Protein AF-A0A5W3NT29-F1 (afdb_monomer_lite)

Structure (mmCIF, N/CA/C/O backbone):
data_AF-A0A5W3NT29-F1
#
_entry.id   AF-A0A5W3NT29-F1
#
loop_
_atom_site.group_PDB
_atom_site.id
_atom_site.type_symbol
_atom_site.label_atom_id
_atom_site.label_alt_id
_atom_site.label_comp_id
_atom_site.label_asym_id
_atom_site.label_entity_id
_atom_site.label_seq_id
_atom_site.pdbx_PDB_ins_code
_atom_site.Cartn_x
_atom_site.Cartn_y
_atom_site.Cartn_z
_atom_site.occupancy
_atom_site.B_iso_or_equiv
_atom_site.auth_seq_id
_atom_site.auth_comp_id
_atom_site.auth_asym_id
_atom_site.auth_atom_id
_atom_site.pdbx_PDB_model_num
ATOM 1 N N . MET A 1 1 ? 10.360 -20.108 14.311 1.00 34.88 1 MET A N 1
ATOM 2 C CA . MET A 1 1 ? 11.039 -18.843 14.678 1.00 34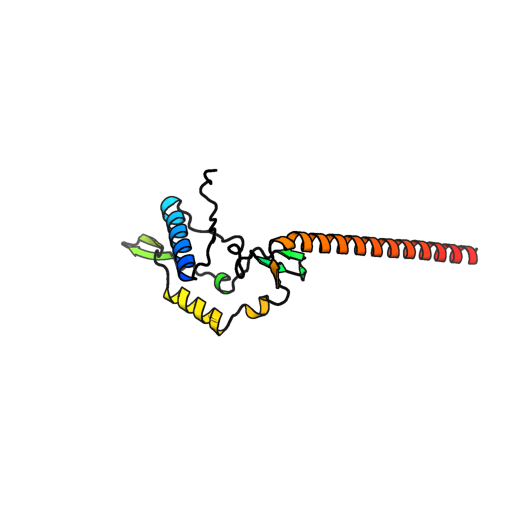.88 1 MET A CA 1
ATOM 3 C C . MET A 1 1 ? 10.076 -17.997 15.500 1.00 34.88 1 MET A C 1
ATOM 5 O O . MET A 1 1 ? 9.003 -17.691 14.994 1.00 34.88 1 MET A O 1
ATOM 9 N N . LYS A 1 2 ? 10.409 -17.667 16.757 1.00 41.06 2 LYS A N 1
ATOM 10 C CA . LYS A 1 2 ? 9.653 -16.673 17.538 1.00 41.06 2 LYS A CA 1
ATOM 11 C C . LYS A 1 2 ? 9.957 -15.300 16.932 1.00 41.06 2 LYS A C 1
ATOM 13 O O . LYS A 1 2 ? 11.117 -14.900 16.912 1.00 41.06 2 LYS A O 1
ATOM 18 N N . LYS A 1 3 ? 8.953 -14.649 16.342 1.00 40.16 3 LYS A N 1
ATOM 19 C CA . LYS A 1 3 ? 9.113 -13.323 15.732 1.00 40.16 3 LYS A CA 1
ATOM 20 C C . LYS A 1 3 ? 9.334 -12.286 16.832 1.00 40.16 3 LYS A C 1
ATOM 22 O O . LYS A 1 3 ? 8.661 -12.334 17.858 1.00 40.16 3 LYS A O 1
ATOM 27 N N . LEU A 1 4 ? 10.301 -11.398 16.613 1.00 35.25 4 LEU A N 1
ATOM 28 C CA . LEU A 1 4 ? 10.589 -10.273 17.500 1.00 35.25 4 LEU A CA 1
ATOM 29 C C . LEU A 1 4 ? 9.386 -9.303 17.536 1.00 35.25 4 LEU A C 1
ATOM 31 O O . LEU A 1 4 ? 8.739 -9.121 16.498 1.00 35.25 4 LEU A O 1
ATOM 35 N N . PRO A 1 5 ? 9.093 -8.667 18.687 1.00 36.12 5 PRO A N 1
ATOM 36 C CA . PRO A 1 5 ? 8.096 -7.604 18.765 1.00 36.12 5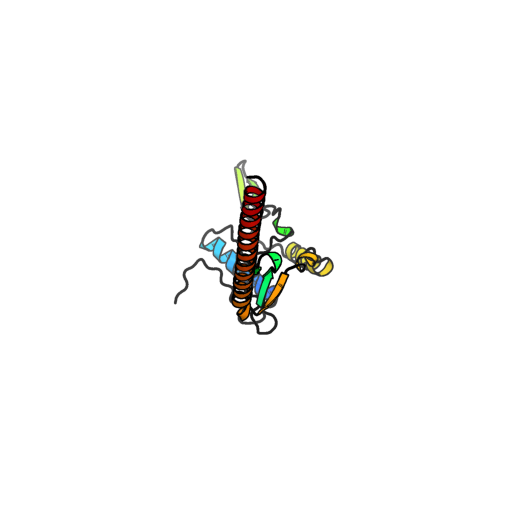 PRO A CA 1
ATOM 37 C C . PRO A 1 5 ? 8.541 -6.414 17.901 1.00 36.12 5 PRO A C 1
ATOM 39 O O . PRO A 1 5 ? 9.700 -6.010 17.967 1.00 36.12 5 PRO A O 1
ATOM 42 N N . GLY A 1 6 ? 7.638 -5.872 17.077 1.00 38.12 6 GLY A N 1
ATOM 43 C CA . GLY A 1 6 ? 7.888 -4.652 16.292 1.00 38.12 6 GLY A CA 1
ATOM 44 C C . GLY A 1 6 ? 7.599 -4.743 14.790 1.00 38.12 6 GLY A C 1
ATOM 45 O O . GLY A 1 6 ? 7.640 -3.724 14.108 1.00 38.12 6 GLY A O 1
ATOM 46 N N . SER A 1 7 ? 7.261 -5.922 14.258 1.00 40.50 7 SER A N 1
ATOM 47 C CA . SER A 1 7 ? 6.683 -6.032 12.908 1.00 40.50 7 SER A CA 1
ATOM 48 C C . SER A 1 7 ? 5.178 -6.266 13.013 1.00 40.50 7 SER A C 1
ATOM 50 O O . SER A 1 7 ? 4.736 -7.318 13.472 1.00 40.50 7 SER A O 1
ATOM 52 N N . LEU A 1 8 ? 4.388 -5.266 12.613 1.00 51.09 8 LEU A N 1
ATOM 53 C CA . LEU A 1 8 ? 2.945 -5.413 12.457 1.00 51.09 8 LEU A CA 1
ATOM 54 C C . LEU A 1 8 ? 2.681 -6.205 11.175 1.00 51.09 8 LEU A C 1
ATOM 56 O O . LEU A 1 8 ? 2.558 -5.640 10.091 1.00 51.09 8 LEU A O 1
ATOM 60 N N . GLU A 1 9 ? 2.660 -7.529 11.281 1.00 54.03 9 GLU A N 1
ATOM 61 C CA . GLU A 1 9 ? 2.336 -8.399 10.155 1.00 54.03 9 GLU A CA 1
ATOM 62 C C . GLU A 1 9 ? 0.914 -8.935 10.322 1.00 54.03 9 GLU A C 1
ATOM 64 O O . GLU A 1 9 ? 0.683 -9.954 10.973 1.00 54.03 9 GLU A O 1
ATOM 69 N N . ILE A 1 10 ? -0.056 -8.241 9.728 1.00 58.03 10 ILE A N 1
ATOM 70 C CA . ILE A 1 10 ? -1.426 -8.745 9.617 1.00 58.03 10 ILE A CA 1
ATOM 71 C C . ILE A 1 10 ? -1.457 -9.715 8.434 1.00 58.03 10 ILE A C 1
ATOM 73 O O . ILE A 1 10 ? -1.631 -9.318 7.281 1.00 58.03 10 ILE A O 1
ATOM 77 N N . LYS A 1 11 ? -1.239 -11.003 8.717 1.00 58.53 11 LYS A N 1
ATOM 78 C CA . LYS A 1 11 ? -1.406 -12.068 7.723 1.00 58.53 11 LYS A CA 1
ATOM 79 C C . LYS A 1 11 ? -2.879 -12.428 7.599 1.00 58.53 11 LYS A C 1
ATOM 81 O O . LYS A 1 11 ? -3.413 -13.175 8.414 1.00 58.53 11 LYS A O 1
ATOM 86 N N . LEU A 1 12 ? -3.524 -11.910 6.562 1.00 60.12 12 LEU A N 1
ATOM 87 C CA . LEU A 1 12 ? -4.888 -12.285 6.207 1.00 60.12 12 LEU A CA 1
ATOM 88 C C . LEU A 1 12 ? -4.840 -13.550 5.347 1.00 60.12 12 LEU A C 1
ATOM 90 O O . LEU A 1 12 ? -4.727 -13.477 4.129 1.00 60.12 12 LEU A O 1
ATOM 94 N N . HIS A 1 13 ? -4.858 -14.719 5.989 1.00 58.25 13 HIS A N 1
ATOM 95 C CA . HIS A 1 13 ? -4.939 -16.004 5.282 1.00 58.25 13 HIS A CA 1
ATOM 96 C C . HIS A 1 13 ? -6.349 -16.292 4.746 1.00 58.25 13 HIS A C 1
ATOM 98 O O . HIS A 1 13 ? -6.511 -17.102 3.838 1.00 58.25 13 HIS A O 1
ATOM 104 N N . GLU A 1 14 ? -7.349 -15.592 5.280 1.00 67.31 14 GLU A N 1
ATOM 105 C CA . GLU A 1 14 ? -8.753 -15.707 4.909 1.00 67.31 14 GLU A CA 1
ATOM 106 C C . GLU A 1 14 ? -9.332 -14.333 4.565 1.00 67.31 14 GLU A C 1
ATOM 108 O O . GLU A 1 14 ? -8.825 -13.285 4.983 1.00 67.31 14 GLU A O 1
ATOM 113 N N . LYS A 1 15 ? -10.415 -14.333 3.783 1.00 74.94 15 LYS A N 1
ATOM 114 C CA . LYS A 1 15 ? -11.117 -13.108 3.405 1.00 74.94 15 LYS A CA 1
ATOM 115 C C . LYS A 1 15 ? -11.832 -12.536 4.628 1.00 74.94 15 LYS A C 1
ATOM 117 O O . LYS A 1 15 ? -12.916 -12.987 4.980 1.00 74.94 15 LYS A O 1
ATOM 122 N N . LEU A 1 16 ? -11.243 -11.509 5.224 1.00 77.81 16 LEU A N 1
ATOM 123 C CA . LEU A 1 16 ? -11.848 -10.786 6.335 1.00 77.81 16 LEU A CA 1
ATOM 124 C C . LEU A 1 16 ? -12.820 -9.706 5.861 1.00 77.81 16 LEU A C 1
ATOM 126 O O . LEU A 1 16 ? -12.630 -9.078 4.811 1.00 77.81 16 LEU A O 1
ATOM 130 N N . SER A 1 17 ? -13.860 -9.461 6.657 1.00 83.94 17 SER A N 1
ATOM 131 C CA . SER A 1 17 ? -14.698 -8.283 6.469 1.00 83.94 17 SER A CA 1
ATOM 132 C C . SER A 1 17 ? -13.924 -7.015 6.850 1.00 83.94 17 SER A C 1
ATOM 134 O O . SER A 1 17 ? -12.916 -7.056 7.558 1.00 83.94 17 SER A O 1
ATOM 136 N N . LYS A 1 18 ? -14.414 -5.845 6.419 1.00 84.44 18 LYS A N 1
ATOM 137 C CA . LYS A 1 18 ? -13.840 -4.561 6.861 1.00 84.44 18 LYS A CA 1
ATOM 138 C C . LYS A 1 18 ? -13.883 -4.417 8.387 1.00 84.44 18 LYS A C 1
ATOM 140 O O . LYS A 1 18 ? -12.972 -3.825 8.949 1.00 84.44 18 LYS A O 1
ATOM 145 N N . SER A 1 19 ? -14.921 -4.958 9.031 1.00 86.06 19 SER A N 1
ATOM 146 C CA . SER A 1 19 ? -15.078 -4.910 10.486 1.00 86.06 19 SER A CA 1
ATOM 147 C C . SER A 1 19 ? -14.003 -5.731 11.189 1.00 86.06 19 SER A C 1
ATOM 149 O O . SER A 1 19 ? -13.380 -5.237 12.119 1.00 86.06 19 SER A O 1
ATOM 151 N N . ASP A 1 20 ? -13.734 -6.946 10.709 1.00 85.25 20 ASP A N 1
ATOM 152 C CA . ASP A 1 20 ? -12.716 -7.815 11.311 1.00 85.25 20 ASP A CA 1
ATOM 153 C C . ASP A 1 20 ? -11.321 -7.194 11.185 1.00 85.25 20 ASP A C 1
ATOM 155 O O . ASP A 1 20 ? -10.544 -7.203 12.135 1.00 85.25 20 ASP A O 1
ATOM 159 N N . ILE A 1 21 ? -11.019 -6.582 10.032 1.00 83.12 21 ILE A N 1
ATOM 160 C CA . ILE A 1 21 ? -9.750 -5.872 9.815 1.00 83.12 21 ILE A CA 1
ATOM 161 C C . ILE A 1 21 ? -9.613 -4.689 10.781 1.00 83.12 21 ILE A C 1
ATOM 163 O O . ILE A 1 21 ? -8.546 -4.503 11.362 1.00 83.12 21 ILE A O 1
ATOM 167 N N . LEU A 1 22 ? -10.673 -3.891 10.958 1.00 85.31 22 LEU A N 1
ATOM 168 C CA . LEU A 1 22 ? -10.661 -2.764 11.894 1.00 85.31 22 LEU A CA 1
ATOM 169 C C . LEU A 1 22 ? -10.490 -3.230 13.343 1.00 85.31 22 LEU A C 1
ATOM 171 O O . LEU A 1 22 ? -9.725 -2.610 14.072 1.00 85.31 22 LEU A O 1
ATOM 175 N N . ASN A 1 23 ? -11.126 -4.337 13.731 1.00 85.62 23 ASN A N 1
ATOM 176 C CA . ASN A 1 23 ? -10.980 -4.913 15.068 1.00 85.62 23 ASN A CA 1
ATOM 177 C C . ASN A 1 23 ? -9.539 -5.374 15.336 1.00 85.62 23 ASN A C 1
ATOM 179 O O . ASN A 1 23 ? -8.977 -5.036 16.373 1.00 85.62 23 ASN A O 1
ATOM 183 N N . ILE A 1 24 ? -8.911 -6.074 14.384 1.00 84.19 24 ILE A N 1
ATOM 184 C CA . ILE A 1 24 ? -7.507 -6.504 14.506 1.00 84.19 24 ILE A CA 1
ATOM 185 C C . ILE A 1 24 ? -6.573 -5.294 14.611 1.00 84.19 24 ILE A C 1
ATOM 187 O O . ILE A 1 24 ? -5.667 -5.280 15.443 1.00 84.19 24 ILE A O 1
ATOM 191 N N . LEU A 1 25 ? -6.785 -4.272 13.773 1.00 84.75 25 LEU A N 1
ATOM 192 C CA . LEU A 1 25 ? -5.987 -3.046 13.815 1.00 84.75 25 LEU A CA 1
ATOM 193 C C . LEU A 1 25 ? -6.146 -2.319 15.152 1.00 84.75 25 LEU A C 1
ATOM 195 O O . LEU A 1 25 ? -5.142 -1.906 15.722 1.00 84.75 25 LEU A O 1
ATOM 199 N N . ALA A 1 26 ? -7.375 -2.200 15.658 1.00 85.12 26 ALA A N 1
ATOM 200 C CA . ALA A 1 26 ? -7.660 -1.583 16.948 1.00 85.12 26 ALA A CA 1
ATOM 201 C C . ALA A 1 26 ? -6.915 -2.297 18.082 1.00 85.12 26 ALA A C 1
ATOM 203 O O . ALA A 1 26 ? -6.156 -1.661 18.804 1.00 85.12 26 ALA A O 1
ATOM 204 N N . GLU A 1 27 ? -7.047 -3.623 18.179 1.00 85.50 27 GLU A N 1
ATOM 205 C CA . GLU A 1 27 ? -6.375 -4.415 19.213 1.00 85.50 27 GLU A CA 1
ATOM 206 C C . GLU A 1 27 ? -4.849 -4.268 19.148 1.00 85.50 27 GLU A C 1
ATOM 208 O O . GLU A 1 27 ? -4.191 -4.034 20.164 1.00 85.50 27 GLU A O 1
ATOM 213 N N . GLN A 1 28 ? -4.268 -4.353 17.948 1.00 83.50 28 GLN A N 1
ATOM 214 C CA . GLN A 1 28 ? -2.823 -4.219 17.778 1.00 83.50 28 GLN A CA 1
ATOM 215 C C . GLN A 1 28 ? -2.323 -2.812 18.115 1.00 83.50 28 GLN A C 1
ATOM 217 O O . GLN A 1 28 ? -1.276 -2.684 18.749 1.00 83.50 28 GLN A O 1
ATOM 222 N N . MET A 1 29 ? -3.050 -1.767 17.712 1.00 83.38 29 MET A N 1
ATOM 223 C CA . MET A 1 29 ? -2.714 -0.382 18.046 1.00 83.38 29 MET A CA 1
ATOM 224 C C . MET A 1 29 ? -2.779 -0.142 19.554 1.00 83.38 29 MET A C 1
ATOM 226 O O . MET A 1 29 ? -1.818 0.378 20.114 1.00 83.38 29 MET A O 1
ATOM 230 N N . THR A 1 30 ? -3.851 -0.585 20.216 1.00 84.38 30 THR A N 1
ATOM 231 C CA . THR A 1 30 ? -3.997 -0.476 21.673 1.00 84.38 30 THR A CA 1
ATOM 232 C C . THR A 1 30 ? -2.881 -1.221 22.396 1.00 84.38 30 THR A C 1
ATOM 234 O O . THR A 1 30 ? -2.289 -0.693 23.330 1.00 84.38 30 THR A O 1
ATOM 237 N N . MET A 1 31 ? -2.534 -2.429 21.946 1.00 86.81 31 MET A N 1
ATOM 238 C CA . MET A 1 31 ? -1.424 -3.181 22.527 1.00 86.81 31 MET A CA 1
ATOM 239 C C . MET A 1 31 ? -0.087 -2.439 22.370 1.00 86.81 31 MET A C 1
ATOM 241 O O . MET A 1 31 ? 0.681 -2.377 23.331 1.00 86.81 31 MET A O 1
ATOM 245 N N . LEU A 1 32 ? 0.188 -1.852 21.198 1.00 83.00 32 LEU A N 1
ATOM 246 C CA . LEU A 1 32 ? 1.409 -1.073 20.954 1.00 83.00 32 LEU A CA 1
ATOM 247 C C . LEU A 1 32 ? 1.492 0.174 21.842 1.00 83.00 32 LEU A C 1
ATOM 249 O O . LEU A 1 32 ? 2.559 0.476 22.383 1.00 83.00 32 LEU A O 1
ATOM 253 N N . GLU A 1 33 ? 0.375 0.871 22.004 1.00 82.38 33 GLU A N 1
ATOM 254 C CA . GLU A 1 33 ? 0.273 2.044 22.863 1.00 82.38 33 GLU A CA 1
ATOM 255 C C . GLU A 1 33 ? 0.466 1.672 24.339 1.00 82.38 33 GLU A C 1
ATOM 257 O O . GLU A 1 33 ? 1.395 2.160 24.979 1.00 82.38 33 GLU A O 1
ATOM 262 N N . GLU A 1 34 ? -0.359 0.770 24.871 1.00 82.56 34 GLU A N 1
ATOM 263 C CA . GLU A 1 34 ? -0.408 0.468 26.308 1.00 82.56 34 GLU A CA 1
ATOM 264 C C . GLU A 1 34 ? 0.817 -0.334 26.783 1.00 82.56 34 GLU A C 1
ATOM 266 O O . GLU A 1 34 ? 1.262 -0.180 27.919 1.00 82.56 34 GLU A O 1
ATOM 271 N N . THR A 1 35 ? 1.407 -1.172 25.920 1.00 85.50 35 THR A N 1
ATOM 272 C CA . THR A 1 35 ? 2.565 -2.008 26.297 1.00 85.50 35 THR A CA 1
ATOM 273 C C . THR A 1 35 ? 3.897 -1.309 26.049 1.00 85.50 35 THR A C 1
ATOM 275 O O . THR A 1 35 ? 4.841 -1.482 26.820 1.00 85.50 35 THR A O 1
ATOM 278 N N . PHE A 1 36 ? 4.008 -0.551 24.954 1.00 82.62 36 PHE A N 1
ATOM 279 C CA . PHE A 1 36 ? 5.290 -0.021 24.479 1.00 82.62 36 PHE A CA 1
ATOM 280 C C . PHE A 1 36 ? 5.332 1.510 24.391 1.00 82.62 36 PHE A C 1
ATOM 282 O O . PHE A 1 36 ? 6.378 2.058 24.044 1.00 82.62 36 PHE A O 1
ATOM 289 N N . GLY A 1 37 ? 4.235 2.212 24.697 1.00 78.12 37 GLY A N 1
ATOM 290 C CA . GLY A 1 37 ? 4.157 3.672 24.607 1.00 78.12 37 GLY A CA 1
ATOM 291 C C . GLY A 1 37 ? 4.263 4.202 23.175 1.00 78.12 37 GLY A C 1
ATOM 292 O O . GLY A 1 37 ? 4.650 5.352 22.972 1.00 78.12 37 GLY A O 1
ATOM 293 N N . ILE A 1 38 ? 3.979 3.370 22.167 1.00 78.94 38 ILE A N 1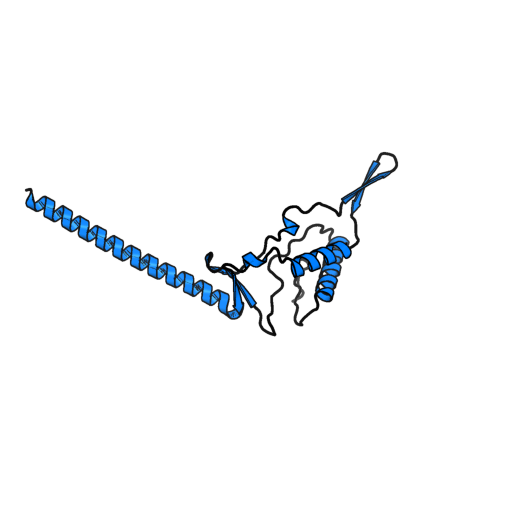
ATOM 294 C CA . ILE A 1 38 ? 4.088 3.753 20.757 1.00 78.94 38 ILE A CA 1
ATOM 295 C C . ILE A 1 38 ? 2.837 4.536 20.361 1.00 78.94 38 ILE A C 1
ATOM 297 O O . ILE A 1 38 ? 1.743 3.987 20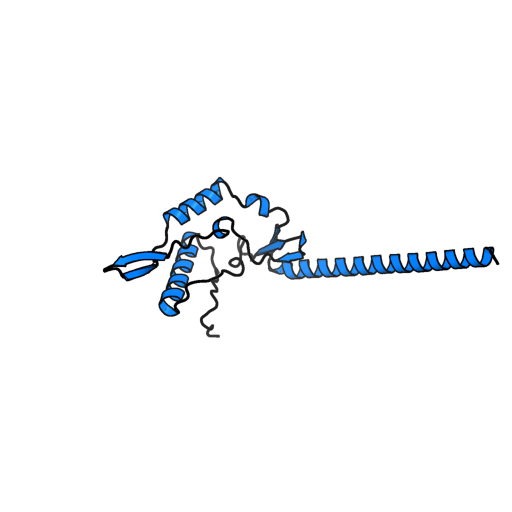.309 1.00 78.94 38 ILE A O 1
ATOM 301 N N . GLN A 1 39 ? 3.020 5.816 20.047 1.00 73.25 39 GLN A N 1
ATOM 302 C CA . GLN A 1 39 ? 1.929 6.744 19.713 1.00 73.25 39 GLN A CA 1
ATOM 303 C C . GLN A 1 39 ? 1.808 7.025 18.212 1.00 73.25 39 GLN A C 1
ATOM 305 O O . GLN A 1 39 ? 0.807 7.564 17.748 1.00 73.25 39 GLN A O 1
ATOM 310 N N . GLU A 1 40 ? 2.828 6.661 17.437 1.00 71.50 40 GLU A N 1
ATOM 311 C CA . GLU A 1 40 ? 2.865 6.867 15.997 1.00 71.50 40 GLU A CA 1
ATOM 312 C C . GLU A 1 40 ? 3.294 5.576 15.312 1.00 71.50 40 GLU A C 1
ATOM 314 O O . GLU A 1 40 ? 4.324 4.983 15.636 1.00 71.50 40 GLU A O 1
ATOM 319 N N . PHE A 1 41 ? 2.517 5.149 14.323 1.00 71.19 41 PHE A N 1
ATOM 320 C CA . PHE A 1 41 ? 2.889 4.042 13.459 1.00 71.19 41 PHE A CA 1
ATOM 321 C C . PHE A 1 41 ? 2.508 4.370 12.021 1.00 71.19 41 PHE A C 1
ATOM 323 O O . PHE A 1 41 ? 1.540 5.078 11.735 1.00 71.19 41 PHE A O 1
ATOM 330 N N . LYS A 1 42 ? 3.300 3.847 11.090 1.00 67.69 42 LYS A N 1
ATOM 331 C CA . LYS A 1 42 ? 3.069 4.001 9.661 1.00 67.69 42 LYS A CA 1
ATOM 332 C C . LYS A 1 42 ? 2.886 2.627 9.053 1.00 67.69 42 LYS A C 1
ATOM 334 O O . LYS A 1 42 ? 3.777 1.785 9.133 1.00 67.69 42 LYS A O 1
ATOM 339 N N . MET A 1 43 ? 1.748 2.417 8.405 1.00 65.56 43 MET A N 1
ATOM 340 C CA . MET A 1 43 ? 1.555 1.235 7.576 1.00 65.56 43 MET A CA 1
ATOM 341 C C . MET A 1 43 ? 2.404 1.380 6.311 1.00 65.56 43 MET A C 1
ATOM 343 O O . MET A 1 43 ? 2.115 2.194 5.430 1.00 65.56 43 MET A O 1
ATOM 347 N N . PHE A 1 44 ? 3.497 0.623 6.251 1.00 56.66 44 PHE A N 1
ATOM 348 C CA . PHE A 1 44 ? 4.295 0.456 5.043 1.00 56.66 44 PHE A CA 1
ATOM 349 C C . PHE A 1 44 ? 3.778 -0.760 4.278 1.00 56.66 44 PHE A C 1
ATOM 351 O O . PHE A 1 44 ? 3.621 -1.826 4.867 1.00 56.66 44 PHE A O 1
ATOM 358 N N . SER A 1 45 ? 3.585 -0.615 2.965 1.00 53.66 45 SER A N 1
ATOM 359 C CA . SER A 1 45 ? 2.902 -1.592 2.104 1.00 53.66 45 SER A CA 1
ATOM 360 C C . SER A 1 45 ? 1.396 -1.647 2.347 1.00 53.66 45 SER A C 1
ATOM 362 O O . SER A 1 45 ? 0.915 -1.548 3.476 1.00 53.66 45 SER A O 1
ATOM 364 N N . TYR A 1 46 ? 0.620 -1.822 1.277 1.00 57.28 46 TYR A N 1
ATOM 365 C CA . TYR A 1 46 ? -0.745 -2.307 1.456 1.00 57.28 46 TYR A CA 1
ATOM 366 C C . TYR A 1 46 ? -0.646 -3.690 2.083 1.00 57.28 46 TYR A C 1
ATOM 368 O O . TYR A 1 46 ? 0.188 -4.492 1.650 1.00 57.28 46 TYR A O 1
ATOM 376 N N . LEU A 1 47 ? -1.498 -3.944 3.081 1.00 61.00 47 LEU A N 1
ATOM 377 C CA . LEU A 1 47 ? -1.927 -5.291 3.461 1.00 61.00 47 LEU A CA 1
ATOM 378 C C . LEU A 1 47 ? -1.907 -6.152 2.204 1.00 61.00 47 LEU A C 1
ATOM 380 O O . LEU A 1 47 ? -2.475 -5.723 1.196 1.00 61.00 47 LEU A O 1
ATOM 384 N N . GLU A 1 48 ? -1.189 -7.275 2.240 1.00 71.00 48 GLU A N 1
ATOM 385 C CA . GLU A 1 48 ? -1.069 -8.168 1.091 1.00 71.00 48 GLU A CA 1
ATOM 386 C C . GLU A 1 48 ? -2.429 -8.274 0.397 1.00 71.00 48 GLU A C 1
ATOM 388 O O . GLU A 1 48 ? -3.404 -8.724 0.997 1.00 71.00 48 GLU A O 1
ATOM 393 N N . CYS A 1 49 ? -2.535 -7.729 -0.816 1.00 75.38 49 CYS A N 1
ATOM 394 C CA . CYS A 1 49 ? -3.836 -7.583 -1.447 1.00 75.38 49 CYS A CA 1
ATOM 395 C C . CYS A 1 49 ? -4.158 -8.867 -2.201 1.00 75.38 49 CYS A C 1
ATOM 397 O O . CYS A 1 49 ? -3.309 -9.406 -2.907 1.00 75.38 49 CYS A O 1
ATOM 399 N N . TYR A 1 50 ? -5.380 -9.365 -2.046 1.00 80.81 50 TYR A N 1
ATOM 400 C CA . TYR A 1 50 ? -5.844 -10.577 -2.711 1.00 80.81 50 TYR A CA 1
ATOM 401 C C . TYR A 1 50 ? -7.083 -10.253 -3.544 1.00 80.81 50 TYR A C 1
ATOM 403 O O . TYR A 1 50 ? -7.989 -9.552 -3.095 1.00 80.81 50 TYR A O 1
ATOM 411 N N . ILE A 1 51 ? -7.118 -10.774 -4.768 1.00 83.31 51 ILE A N 1
ATOM 412 C CA . ILE A 1 51 ? -8.335 -10.865 -5.579 1.00 83.31 51 ILE A CA 1
ATOM 413 C C . ILE A 1 51 ? -8.607 -12.355 -5.748 1.00 83.31 51 ILE A C 1
ATOM 415 O O . ILE A 1 51 ? -7.789 -13.071 -6.329 1.00 83.31 51 ILE A O 1
ATOM 419 N N . GLY A 1 52 ? -9.728 -12.820 -5.191 1.00 84.31 52 GLY A N 1
ATOM 420 C CA . GLY A 1 52 ? -9.962 -14.250 -4.996 1.00 84.31 52 GLY A CA 1
ATOM 421 C C . GLY A 1 52 ? -8.946 -14.833 -4.011 1.00 84.31 52 GLY A C 1
ATOM 422 O O . GLY A 1 52 ? -8.737 -14.279 -2.937 1.00 84.31 52 GLY A O 1
ATOM 423 N N . ASP A 1 53 ? -8.300 -15.922 -4.407 1.00 82.25 53 ASP A N 1
ATOM 424 C CA . ASP A 1 53 ? -7.251 -16.643 -3.676 1.00 82.25 53 ASP A CA 1
ATOM 425 C C . ASP A 1 53 ? -5.825 -16.218 -4.080 1.00 82.25 53 ASP A C 1
ATOM 427 O O . ASP A 1 53 ? -4.835 -16.766 -3.597 1.00 82.25 53 ASP A O 1
ATOM 431 N N . ARG A 1 54 ? -5.689 -15.233 -4.979 1.00 85.31 54 ARG A N 1
ATOM 432 C CA . ARG A 1 54 ? -4.394 -14.849 -5.554 1.00 85.31 54 ARG A CA 1
ATOM 433 C C . ARG A 1 54 ? -3.889 -13.535 -4.997 1.00 85.31 54 ARG A C 1
ATOM 435 O O . ARG A 1 54 ? -4.557 -12.506 -5.127 1.00 85.31 54 ARG A O 1
ATOM 442 N N . LYS A 1 55 ? -2.652 -13.564 -4.496 1.00 87.94 55 LYS A N 1
ATOM 443 C CA . LYS A 1 55 ? -1.904 -12.370 -4.103 1.00 87.94 55 LYS A CA 1
ATOM 444 C C . LYS A 1 55 ? -1.658 -11.479 -5.319 1.00 87.94 55 LYS A C 1
ATOM 446 O O . LYS A 1 55 ? -1.126 -11.918 -6.342 1.00 87.94 55 LYS A O 1
ATOM 451 N N . GLN A 1 56 ? -2.025 -10.219 -5.182 1.00 88.38 56 GLN A N 1
ATOM 452 C CA . GLN A 1 56 ? -1.877 -9.176 -6.178 1.00 88.38 56 GLN A CA 1
ATOM 453 C C . GLN A 1 56 ? -0.804 -8.178 -5.752 1.00 88.38 56 GLN A C 1
ATOM 455 O O . GLN A 1 56 ? -0.406 -8.087 -4.588 1.00 88.38 56 GLN A O 1
ATOM 460 N N . ALA A 1 57 ? -0.341 -7.420 -6.729 1.00 89.12 57 ALA A N 1
ATOM 461 C CA . ALA A 1 57 ? 0.487 -6.252 -6.553 1.00 89.12 57 ALA A CA 1
ATOM 462 C C . ALA A 1 57 ? -0.055 -5.121 -7.429 1.00 89.12 57 ALA A C 1
ATOM 464 O O . ALA A 1 57 ? -0.671 -5.343 -8.473 1.00 89.12 57 ALA A O 1
ATOM 465 N N . LEU A 1 58 ? 0.188 -3.893 -6.988 1.00 88.25 58 LEU A N 1
ATOM 466 C CA . LEU A 1 58 ? -0.126 -2.691 -7.744 1.00 88.25 58 LEU A CA 1
ATOM 467 C C . LEU A 1 58 ? 1.135 -2.273 -8.499 1.00 88.25 58 LEU A C 1
ATOM 469 O O . LEU A 1 58 ? 2.147 -1.965 -7.875 1.00 88.25 58 LEU A O 1
ATOM 473 N N . TYR A 1 59 ? 1.087 -2.289 -9.827 1.00 89.88 59 TYR A N 1
ATOM 474 C CA . TYR A 1 59 ? 2.203 -1.928 -10.699 1.00 89.88 59 TYR A CA 1
ATOM 475 C C . TYR A 1 59 ? 1.978 -0.544 -11.307 1.00 89.88 59 TYR A C 1
ATOM 477 O O . TYR A 1 59 ? 0.976 -0.322 -11.992 1.00 89.88 59 TYR A O 1
ATOM 485 N N . TYR A 1 60 ? 2.917 0.373 -11.070 1.00 90.12 60 TYR A N 1
ATOM 486 C CA . TYR A 1 60 ? 2.911 1.718 -11.628 1.00 90.12 60 TYR A CA 1
ATOM 487 C C . TYR A 1 60 ? 3.759 1.769 -12.899 1.00 90.12 60 TYR A C 1
ATOM 489 O O . TYR A 1 60 ? 4.988 1.854 -12.847 1.00 90.12 60 TYR A O 1
ATOM 497 N N . ARG A 1 61 ? 3.085 1.741 -14.051 1.00 86.06 61 ARG A N 1
ATOM 498 C CA . ARG A 1 61 ? 3.727 1.564 -15.360 1.00 86.06 61 ARG A CA 1
ATOM 499 C C . ARG A 1 61 ? 4.741 2.661 -15.684 1.00 86.06 61 ARG A C 1
ATOM 501 O O . ARG A 1 61 ? 5.821 2.358 -16.168 1.00 86.06 61 ARG A O 1
ATOM 508 N N . SER A 1 62 ? 4.427 3.925 -15.395 1.00 86.44 62 SER A N 1
ATOM 509 C CA . SER A 1 62 ? 5.314 5.050 -15.741 1.00 86.44 62 SER A CA 1
ATOM 510 C C . SER A 1 62 ? 6.621 5.062 -14.946 1.00 86.44 62 SER A C 1
ATOM 512 O O . SER A 1 62 ? 7.597 5.663 -15.385 1.00 86.44 62 SER A O 1
ATOM 514 N N . ARG A 1 63 ? 6.650 4.406 -13.781 1.00 87.12 63 ARG A N 1
ATOM 515 C CA . ARG A 1 63 ? 7.837 4.310 -12.922 1.00 87.12 63 ARG A CA 1
ATOM 516 C C . ARG A 1 63 ? 8.480 2.932 -12.925 1.00 87.12 63 ARG A C 1
ATOM 518 O O . ARG A 1 63 ? 9.445 2.744 -12.191 1.00 87.12 63 ARG A O 1
ATOM 525 N N . ASN A 1 64 ? 7.936 1.996 -13.702 1.00 89.69 64 ASN A N 1
ATOM 526 C CA . ASN A 1 64 ? 8.342 0.598 -13.706 1.00 89.69 64 ASN A CA 1
ATOM 527 C C . ASN A 1 64 ? 8.553 0.045 -12.282 1.00 89.69 64 ASN A C 1
ATOM 529 O O . ASN A 1 64 ? 9.627 -0.437 -11.923 1.00 89.69 64 ASN A O 1
ATOM 533 N N . SER A 1 65 ? 7.551 0.212 -11.414 1.00 88.81 65 SER A N 1
ATOM 534 C CA . SER A 1 65 ? 7.705 -0.127 -9.998 1.00 88.81 65 SER A CA 1
ATOM 535 C C . SER A 1 65 ? 6.425 -0.613 -9.337 1.00 88.81 65 SER A C 1
ATOM 537 O O . SER A 1 65 ? 5.309 -0.311 -9.761 1.00 88.81 65 SER A O 1
ATOM 539 N N . ALA A 1 66 ? 6.595 -1.385 -8.265 1.00 87.62 66 ALA A N 1
ATOM 540 C CA . ALA A 1 66 ? 5.503 -1.740 -7.375 1.00 87.62 66 ALA A CA 1
ATOM 541 C C . ALA A 1 66 ? 5.108 -0.533 -6.513 1.00 87.62 66 ALA A C 1
ATOM 543 O O . ALA A 1 66 ? 5.962 0.166 -5.962 1.00 87.62 66 ALA A O 1
ATOM 544 N N . VAL A 1 67 ? 3.808 -0.303 -6.354 1.00 83.38 67 VAL A N 1
ATOM 545 C CA . VAL A 1 67 ? 3.293 0.731 -5.457 1.00 83.38 67 VAL A CA 1
ATOM 546 C C . VAL A 1 67 ? 3.387 0.221 -4.023 1.00 83.38 67 VAL A C 1
ATOM 548 O O . VAL A 1 67 ? 2.709 -0.733 -3.647 1.00 83.38 67 VAL A O 1
ATOM 551 N N . ALA A 1 68 ? 4.205 0.889 -3.211 1.00 76.19 68 ALA A N 1
ATOM 552 C CA . ALA A 1 68 ? 4.399 0.547 -1.803 1.00 76.19 68 ALA A CA 1
ATOM 553 C C . ALA A 1 68 ? 3.478 1.328 -0.845 1.00 76.19 68 ALA A C 1
ATOM 555 O O . ALA A 1 68 ? 3.252 0.893 0.279 1.00 76.19 68 ALA A O 1
ATOM 556 N N . THR A 1 69 ? 2.969 2.501 -1.234 1.00 75.75 69 THR A N 1
ATOM 557 C CA . THR A 1 69 ? 2.111 3.329 -0.368 1.00 75.75 69 THR A CA 1
ATOM 558 C C . THR A 1 69 ? 1.310 4.359 -1.169 1.00 75.75 69 THR A C 1
ATOM 560 O O . THR A 1 69 ? 1.740 4.774 -2.248 1.00 75.75 69 THR A O 1
ATOM 563 N N . PHE A 1 70 ? 0.143 4.749 -0.646 1.00 77.25 70 PHE A N 1
ATOM 564 C CA . PHE A 1 70 ? -0.741 5.768 -1.208 1.00 77.25 70 PHE A CA 1
ATOM 565 C C . PHE A 1 70 ? -0.774 6.927 -0.225 1.00 77.25 70 PHE A C 1
ATOM 567 O O . PHE A 1 70 ? -0.971 6.734 0.976 1.00 77.25 70 PHE A O 1
ATOM 574 N N . LYS A 1 71 ? -0.656 8.149 -0.739 1.00 75.94 71 LYS A N 1
ATOM 575 C CA . LYS A 1 71 ? -0.885 9.347 0.064 1.00 75.94 71 LYS A CA 1
ATOM 576 C C . LYS A 1 71 ? -2.382 9.651 0.081 1.00 75.94 71 LYS A C 1
ATOM 578 O O . LYS A 1 71 ? -2.893 10.309 -0.820 1.00 75.94 71 LYS A O 1
ATOM 583 N N . LEU A 1 72 ? -3.098 9.107 1.062 1.00 78.44 72 LEU A N 1
ATOM 584 C CA . LEU A 1 72 ? -4.546 9.298 1.183 1.00 78.44 72 LEU A CA 1
ATOM 585 C C . LEU A 1 72 ? -4.875 10.780 1.422 1.00 78.44 72 LEU A C 1
ATOM 587 O O . LEU A 1 72 ? -4.235 11.426 2.247 1.00 78.44 72 LEU A O 1
ATOM 591 N N . LYS A 1 73 ? -5.908 11.303 0.749 1.00 71.62 73 LYS A N 1
ATOM 592 C CA . LYS A 1 73 ? -6.324 12.716 0.851 1.00 71.62 73 LYS A CA 1
ATOM 593 C C . LYS A 1 73 ? -6.698 13.099 2.285 1.00 71.62 73 LYS A C 1
ATOM 595 O O . LYS A 1 73 ? -6.363 14.179 2.749 1.00 71.62 73 LYS A O 1
ATOM 600 N N . GLY A 1 74 ? -7.319 12.175 3.022 1.00 68.12 74 GLY A N 1
ATOM 601 C CA . GLY A 1 74 ? -7.651 12.367 4.439 1.00 68.12 74 GLY A CA 1
ATOM 602 C C . GLY A 1 74 ? -6.441 12.428 5.384 1.00 68.12 74 GLY A C 1
ATOM 603 O O . GLY A 1 74 ? -6.613 12.775 6.547 1.00 68.12 74 GLY A O 1
ATOM 604 N N . LEU A 1 75 ? -5.236 12.103 4.902 1.00 66.50 75 LEU A N 1
ATOM 605 C CA . LEU A 1 75 ? -3.983 12.132 5.665 1.00 66.50 75 LEU A CA 1
ATOM 606 C C . LEU A 1 75 ? -3.076 13.315 5.288 1.00 66.50 75 LEU A C 1
ATOM 608 O O . LEU A 1 75 ? -1.956 13.390 5.781 1.00 66.50 75 LEU A O 1
ATOM 612 N N . GLU A 1 76 ? -3.502 14.230 4.410 1.00 63.88 76 GLU A N 1
ATOM 613 C CA . GLU A 1 76 ? -2.665 15.380 4.021 1.00 63.88 76 GLU A CA 1
ATOM 614 C C . GLU A 1 76 ? -2.610 16.476 5.092 1.00 63.88 76 GLU A C 1
ATOM 616 O O . GLU A 1 76 ? -1.650 17.241 5.136 1.00 63.88 76 GLU A O 1
ATOM 621 N N . SER A 1 77 ? -3.600 16.513 5.985 1.00 62.50 77 SER A N 1
ATOM 622 C CA . SER A 1 77 ? -3.669 17.440 7.117 1.00 62.50 77 SER A CA 1
ATOM 623 C C . SER A 1 77 ? -4.334 16.768 8.327 1.00 62.50 77 SER A C 1
ATOM 625 O O . SER A 1 77 ? -5.458 17.130 8.694 1.00 62.50 77 SER A O 1
ATOM 627 N N . PRO A 1 78 ? -3.704 15.743 8.931 1.00 65.56 78 PRO A N 1
ATOM 628 C CA . PRO A 1 78 ? -4.259 15.109 10.112 1.00 65.56 78 PRO A CA 1
ATOM 629 C C . PRO A 1 78 ? -4.223 16.123 11.256 1.00 65.56 78 PRO A C 1
ATOM 631 O O . PRO A 1 78 ? -3.162 16.547 11.709 1.00 65.56 78 PRO A O 1
ATOM 634 N N . VAL A 1 79 ? -5.399 16.541 11.715 1.00 63.22 79 VAL A N 1
ATOM 635 C CA . VAL A 1 79 ? -5.510 17.265 12.980 1.00 63.22 79 VAL A CA 1
ATOM 636 C C . VAL A 1 79 ? -5.241 16.2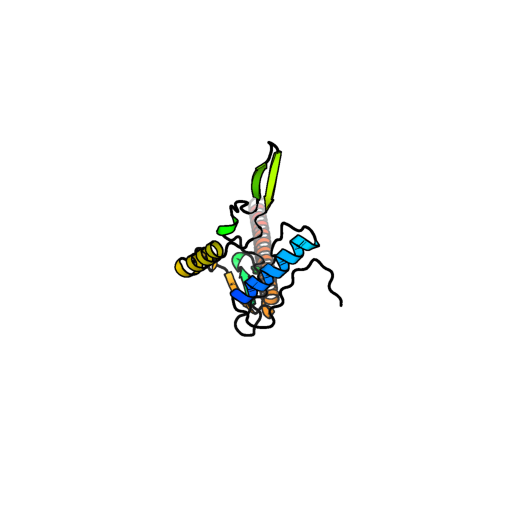49 14.083 1.00 63.22 79 VAL A C 1
ATOM 638 O O . VAL A 1 79 ? -5.851 15.179 14.085 1.00 63.22 79 VAL A O 1
ATOM 641 N N . ASN A 1 80 ? -4.328 16.561 15.005 1.00 63.97 80 ASN A N 1
ATOM 642 C CA . ASN A 1 80 ? -4.155 15.764 16.215 1.00 63.97 80 ASN A CA 1
ATOM 643 C C . ASN A 1 80 ? -5.423 15.918 17.067 1.00 63.97 80 ASN A C 1
ATOM 645 O O . ASN A 1 80 ? -5.552 16.871 17.832 1.00 63.97 80 ASN A O 1
ATOM 649 N N . THR A 1 81 ? -6.374 15.008 16.864 1.00 62.97 81 THR A N 1
ATOM 650 C CA . THR A 1 81 ? -7.640 14.950 17.603 1.00 62.97 81 THR A CA 1
ATOM 651 C C . THR A 1 81 ? -7.520 14.149 18.889 1.00 62.97 81 THR A C 1
ATOM 653 O O . THR A 1 81 ? -8.413 14.229 19.718 1.00 62.97 81 THR A O 1
ATOM 656 N N . ALA A 1 82 ? -6.423 13.412 19.075 1.00 61.19 82 ALA A N 1
ATOM 657 C CA . ALA A 1 82 ? -6.200 12.659 20.295 1.00 61.19 82 ALA A CA 1
ATOM 658 C C . ALA A 1 82 ? -5.931 13.612 21.465 1.00 61.19 82 ALA A C 1
ATOM 660 O O . ALA A 1 82 ? -6.370 13.355 22.568 1.00 61.19 82 ALA A O 1
ATOM 661 N N . LYS A 1 83 ? -5.268 14.753 21.253 1.00 70.06 83 LYS A N 1
ATOM 662 C CA . LYS A 1 83 ? -4.876 15.647 22.348 1.00 70.06 83 LYS A CA 1
ATOM 663 C C . LYS A 1 83 ? -6.048 16.453 22.932 1.00 70.06 83 LYS A C 1
ATOM 665 O O . LYS A 1 83 ? -6.416 17.505 22.411 1.00 70.06 83 LYS A O 1
ATOM 670 N N . LEU A 1 84 ? -6.528 16.039 24.096 1.00 68.94 84 LEU A N 1
ATOM 671 C CA . LEU A 1 84 ? -7.410 16.812 24.963 1.00 68.94 84 LEU A CA 1
ATOM 672 C C . LEU A 1 84 ? -6.564 17.715 25.872 1.00 68.94 84 LEU A C 1
ATOM 674 O O . LEU A 1 84 ? -5.588 17.282 26.484 1.00 68.94 84 LEU A O 1
ATOM 678 N N . ILE A 1 85 ? -6.907 19.001 25.943 1.00 73.25 85 ILE A N 1
ATOM 679 C CA . ILE A 1 85 ? -6.250 19.956 26.843 1.00 73.25 85 ILE A CA 1
ATOM 680 C C . ILE A 1 85 ? -7.296 20.452 27.832 1.00 73.25 85 ILE A C 1
ATOM 682 O O . ILE A 1 85 ? -8.200 21.191 27.448 1.00 73.25 85 ILE A O 1
ATOM 686 N N . SER A 1 86 ? -7.145 20.096 29.102 1.00 75.56 86 SER A N 1
ATOM 687 C CA . SER A 1 86 ? -7.952 20.636 30.195 1.00 75.56 86 SER A CA 1
ATOM 688 C C . SER A 1 86 ? -7.092 21.482 31.138 1.00 75.56 86 SER A C 1
ATOM 690 O O . SER A 1 86 ? -5.857 21.467 31.094 1.00 75.56 86 SER A O 1
ATOM 692 N N . LYS A 1 87 ? -7.749 22.309 31.956 1.00 78.00 87 LYS A N 1
ATOM 693 C CA . LYS A 1 87 ? -7.105 23.053 33.039 1.00 78.00 87 LYS A CA 1
ATOM 694 C C . LYS A 1 87 ? -7.763 22.666 34.350 1.00 78.00 87 LYS A C 1
ATOM 696 O O . LYS A 1 87 ? -8.948 22.921 34.526 1.00 78.00 87 LYS A O 1
ATOM 701 N N . GLU A 1 88 ? -6.979 22.114 35.260 1.00 77.56 88 GLU A N 1
ATOM 702 C CA . GLU A 1 88 ? -7.414 21.780 36.613 1.00 77.56 88 GLU A CA 1
ATOM 703 C C . GLU A 1 88 ? -6.465 22.492 37.582 1.00 77.56 88 GLU A C 1
ATOM 705 O O . GLU A 1 88 ? -5.247 22.417 37.432 1.00 77.56 88 GLU A O 1
ATOM 710 N N . ASN A 1 89 ? -7.003 23.292 38.509 1.00 81.69 89 ASN A N 1
ATOM 711 C CA . ASN A 1 89 ? -6.219 24.088 39.470 1.00 81.69 89 ASN A CA 1
ATOM 712 C C . ASN A 1 89 ? -5.120 24.976 38.843 1.00 81.69 89 ASN A C 1
ATOM 714 O O . ASN A 1 89 ? -4.041 25.152 39.402 1.00 81.69 89 ASN A O 1
ATOM 718 N N . GLY A 1 90 ? -5.369 25.525 37.650 1.00 79.50 90 GLY A N 1
ATOM 719 C CA . GLY A 1 90 ? -4.392 26.350 36.927 1.00 79.50 90 GLY A CA 1
ATOM 720 C C . GLY A 1 90 ? -3.261 25.561 36.253 1.00 79.50 90 GLY A C 1
ATOM 721 O O . GLY A 1 90 ? -2.500 26.146 35.482 1.00 79.50 90 GLY A O 1
ATOM 722 N N . GLN A 1 91 ? -3.181 24.243 36.458 1.00 68.25 91 GLN A N 1
ATOM 723 C CA . GLN A 1 91 ? -2.286 23.363 35.717 1.00 68.25 91 GLN A CA 1
ATOM 724 C C . GLN A 1 91 ? -2.926 22.917 34.407 1.00 68.25 91 GLN A C 1
ATOM 726 O O . GLN A 1 91 ? -4.110 22.596 34.328 1.00 68.25 91 GLN A O 1
ATOM 731 N N . ARG A 1 92 ? -2.112 22.907 33.351 1.00 77.31 92 ARG A N 1
ATOM 732 C CA . ARG A 1 92 ? -2.492 22.371 32.047 1.00 77.31 92 ARG A CA 1
ATOM 733 C C . ARG A 1 92 ? -2.375 20.851 32.096 1.00 77.31 92 ARG A C 1
ATOM 735 O O . ARG A 1 92 ? -1.263 20.337 32.163 1.00 77.31 92 ARG A O 1
ATOM 742 N N . ILE A 1 93 ? -3.501 20.162 31.991 1.00 71.88 93 ILE A N 1
ATOM 743 C CA . ILE A 1 93 ? -3.557 18.712 31.830 1.00 71.88 93 ILE A CA 1
ATOM 744 C C . ILE A 1 93 ? -3.683 18.414 30.338 1.00 71.88 93 ILE A C 1
ATOM 746 O O . ILE A 1 93 ? -4.466 19.038 29.619 1.00 71.88 93 ILE A O 1
ATOM 750 N N . VAL A 1 94 ? -2.853 17.493 29.857 1.00 68.19 94 VAL A N 1
ATOM 751 C CA . VAL A 1 94 ? -2.911 16.974 28.492 1.00 68.19 94 VAL A CA 1
ATOM 752 C C . VAL A 1 94 ? -3.292 15.507 28.590 1.00 68.19 94 VAL A C 1
ATOM 754 O O . VAL A 1 94 ? -2.519 14.720 29.129 1.00 68.19 94 VAL A O 1
ATOM 757 N N . SER A 1 95 ? -4.464 15.152 28.081 1.00 67.81 95 SER A N 1
ATOM 758 C CA . SER A 1 95 ? -4.914 13.767 27.952 1.00 67.81 95 SER A CA 1
ATOM 759 C C . SER A 1 95 ? -5.048 13.388 26.482 1.00 67.81 95 SER A C 1
ATOM 761 O O . SER A 1 95 ? -5.024 14.251 25.600 1.00 67.81 95 SER A O 1
ATOM 763 N N . PHE A 1 96 ? -5.132 12.086 26.221 1.00 70.19 96 PHE A N 1
ATOM 764 C CA . PHE A 1 96 ? -5.380 11.556 24.891 1.00 70.19 96 PHE A CA 1
ATOM 765 C C . PHE A 1 96 ? -6.756 10.887 24.850 1.00 70.19 96 PHE A C 1
ATOM 767 O O . PHE A 1 96 ? -7.089 10.151 25.780 1.00 70.19 96 PHE A O 1
ATOM 774 N N . ASP A 1 97 ? -7.561 11.182 23.829 1.00 69.12 97 ASP A N 1
ATOM 775 C CA . ASP A 1 97 ? -8.790 10.446 23.544 1.00 69.12 97 ASP A CA 1
ATOM 776 C C . ASP A 1 97 ? -8.422 9.011 23.158 1.00 69.12 97 ASP A C 1
ATOM 778 O O . ASP A 1 97 ? -7.629 8.792 22.238 1.00 69.12 97 ASP A O 1
ATOM 782 N N . LYS A 1 98 ? -8.954 8.059 23.925 1.00 67.88 98 LYS A N 1
ATOM 783 C CA . LYS A 1 98 ? -8.689 6.625 23.783 1.00 67.88 98 LYS A CA 1
ATOM 784 C C . LYS A 1 98 ? -9.778 5.912 22.984 1.00 67.88 98 LYS A C 1
ATOM 786 O O . LYS A 1 98 ? -9.634 4.725 22.694 1.00 67.88 98 LYS A O 1
ATOM 791 N N . GLU A 1 99 ? -10.874 6.595 22.658 1.00 76.69 99 GLU A N 1
ATOM 792 C CA . GLU A 1 99 ? -11.993 5.988 21.950 1.00 76.69 99 GLU A CA 1
ATOM 793 C C . GLU A 1 99 ? -11.834 6.108 20.431 1.00 76.69 99 GLU A C 1
ATOM 795 O O . GLU A 1 99 ? -11.346 7.095 19.878 1.00 76.69 99 GLU A O 1
ATOM 800 N N . LEU A 1 100 ? -12.260 5.060 19.726 1.00 77.81 100 LEU A N 1
ATOM 801 C CA . LEU A 1 100 ? -12.343 5.085 18.273 1.00 77.81 100 LEU A CA 1
ATOM 802 C C . LEU A 1 100 ? -13.584 5.871 17.847 1.00 77.81 100 LEU A C 1
ATOM 804 O O . LEU A 1 100 ? -14.709 5.486 18.156 1.00 77.81 100 LEU A O 1
ATOM 808 N N . ASP A 1 101 ? -13.388 6.917 17.048 1.00 83.69 101 ASP A N 1
ATOM 80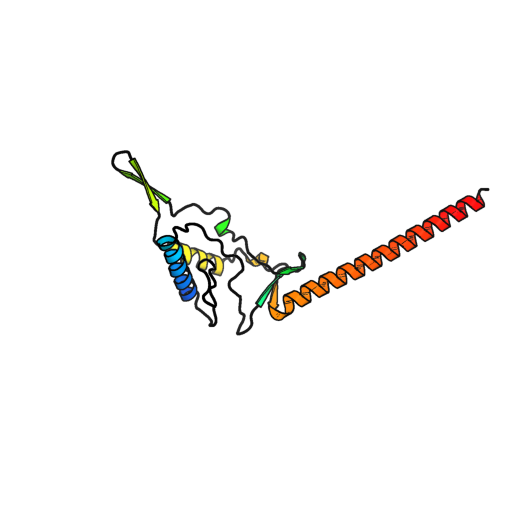9 C CA . ASP A 1 101 ? -14.478 7.685 16.441 1.00 83.69 101 ASP A CA 1
ATOM 810 C C . ASP A 1 101 ? -15.136 6.894 15.287 1.00 83.69 101 ASP A C 1
ATOM 812 O O . ASP A 1 101 ? -14.804 7.037 14.101 1.00 83.69 101 ASP A O 1
ATOM 816 N N . ILE A 1 102 ? -16.063 6.001 15.651 1.00 85.00 102 ILE A N 1
ATOM 817 C CA . ILE A 1 102 ? -16.775 5.109 14.723 1.00 85.00 102 ILE A CA 1
ATOM 818 C C . ILE A 1 102 ? -17.606 5.895 13.706 1.00 85.00 102 ILE A C 1
ATOM 820 O O . ILE A 1 102 ? -17.697 5.492 12.539 1.00 85.00 102 ILE A O 1
ATOM 824 N N . ASP A 1 103 ? -18.183 7.026 14.108 1.00 88.38 103 ASP A N 1
ATOM 825 C CA . ASP A 1 103 ? -19.008 7.856 13.235 1.00 88.38 103 ASP A CA 1
ATOM 826 C C . ASP A 1 103 ? -18.169 8.504 12.138 1.00 88.38 103 ASP A C 1
ATOM 828 O O . ASP A 1 103 ? -18.534 8.444 10.956 1.00 88.38 103 ASP A O 1
ATOM 832 N N . ARG A 1 104 ? -16.994 9.039 12.484 1.00 86.00 104 ARG A N 1
ATOM 833 C CA . ARG A 1 104 ? -16.048 9.589 11.509 1.00 86.00 104 ARG A CA 1
ATOM 834 C C . ARG A 1 104 ? -15.484 8.521 10.583 1.00 86.00 104 ARG A C 1
ATOM 836 O O . ARG A 1 104 ? -15.373 8.769 9.375 1.00 86.00 104 ARG A O 1
ATOM 843 N N . ILE A 1 105 ? -15.160 7.332 11.099 1.00 86.69 105 ILE A N 1
ATOM 844 C CA . ILE A 1 105 ? -14.741 6.189 10.268 1.00 86.69 105 ILE A CA 1
ATOM 845 C C . ILE A 1 105 ? -15.861 5.840 9.278 1.00 86.69 105 ILE A C 1
ATOM 847 O O . ILE A 1 105 ? -15.630 5.759 8.068 1.00 86.69 105 ILE A O 1
ATOM 851 N N . SER A 1 106 ? -17.096 5.724 9.765 1.00 89.19 106 SER A N 1
ATOM 852 C CA . SER A 1 106 ? -18.273 5.392 8.957 1.00 89.19 106 SER A CA 1
ATOM 853 C C . SER A 1 106 ? -18.583 6.458 7.904 1.00 89.19 106 SER A C 1
ATOM 855 O O . SER A 1 106 ? -18.918 6.133 6.762 1.00 89.19 106 SER A O 1
ATOM 857 N N . ALA A 1 107 ? -18.462 7.740 8.249 1.00 90.06 107 ALA A N 1
ATOM 858 C CA . ALA A 1 107 ? -18.618 8.853 7.317 1.00 90.06 107 ALA A CA 1
ATOM 859 C C . ALA A 1 107 ? -17.539 8.828 6.224 1.00 90.06 107 ALA A C 1
ATOM 861 O O . ALA A 1 107 ? -17.849 8.982 5.041 1.00 90.06 107 ALA A O 1
ATOM 862 N N . THR A 1 108 ? -16.286 8.550 6.599 1.00 88.44 108 THR A N 1
ATOM 863 C CA . THR A 1 108 ? -15.166 8.417 5.657 1.00 88.44 108 THR A CA 1
ATOM 864 C C . THR A 1 108 ? -15.413 7.285 4.660 1.00 88.44 108 THR A C 1
ATOM 866 O O . THR A 1 108 ? -15.270 7.486 3.453 1.00 88.44 108 THR A O 1
ATOM 869 N N . VAL A 1 109 ? -15.842 6.112 5.142 1.00 89.44 109 VAL A N 1
ATOM 870 C CA . VAL A 1 109 ? -16.166 4.958 4.288 1.00 89.44 109 VAL A CA 1
ATOM 871 C C . VAL A 1 109 ? -17.294 5.298 3.314 1.00 89.44 109 VAL A C 1
ATOM 873 O O . VAL A 1 109 ? -17.131 5.083 2.112 1.00 89.44 109 VAL A O 1
ATOM 876 N N . ARG A 1 110 ? -18.398 5.879 3.803 1.00 91.88 110 ARG A N 1
ATOM 877 C CA . ARG A 1 110 ? -19.537 6.285 2.962 1.00 91.88 110 ARG A CA 1
ATOM 878 C C . ARG A 1 110 ? -19.126 7.295 1.892 1.00 91.88 110 ARG A C 1
ATOM 880 O O . ARG A 1 110 ? -19.489 7.136 0.730 1.00 91.88 110 ARG A O 1
ATOM 887 N N . ASN A 1 111 ? -18.320 8.293 2.250 1.00 90.12 111 ASN A N 1
ATOM 888 C CA . ASN A 1 111 ? -17.837 9.286 1.294 1.00 90.12 111 ASN A CA 1
ATOM 889 C C . ASN A 1 111 ? -16.963 8.658 0.193 1.00 90.12 111 ASN A C 1
ATOM 891 O O . ASN A 1 111 ? -17.143 8.965 -0.983 1.00 90.12 111 ASN A O 1
ATOM 895 N N . ILE A 1 112 ? -16.049 7.746 0.546 1.00 89.62 112 ILE A N 1
ATOM 896 C CA . ILE A 1 112 ? -15.216 7.045 -0.446 1.00 89.62 112 ILE A CA 1
ATOM 897 C C . ILE A 1 112 ? -16.074 6.151 -1.351 1.00 89.62 112 ILE A C 1
ATOM 899 O O . ILE A 1 112 ? -15.815 6.086 -2.547 1.00 89.62 112 ILE A O 1
ATOM 903 N N . GLN A 1 113 ? -17.095 5.480 -0.817 1.00 90.56 113 GLN A N 1
ATOM 904 C CA . GLN A 1 113 ? -17.983 4.633 -1.620 1.00 90.56 113 GLN A CA 1
ATOM 905 C C . GLN A 1 113 ? -18.848 5.437 -2.596 1.00 90.56 113 GLN A C 1
ATOM 907 O O . GLN A 1 113 ? -19.027 5.000 -3.728 1.00 90.56 113 GLN A O 1
ATOM 912 N N . ASN A 1 114 ? -19.347 6.602 -2.177 1.00 93.69 114 ASN A N 1
ATOM 913 C CA . ASN A 1 114 ? -20.268 7.403 -2.985 1.00 93.69 114 ASN A CA 1
ATOM 914 C C . ASN A 1 114 ? -19.551 8.317 -3.986 1.00 93.69 114 ASN A C 1
ATOM 916 O O . ASN A 1 114 ? -20.016 8.475 -5.108 1.00 93.69 114 ASN A O 1
ATOM 920 N N . ASN A 1 115 ? -18.425 8.914 -3.585 1.00 90.06 115 ASN A N 1
ATOM 921 C CA . ASN A 1 115 ? -17.753 9.968 -4.353 1.00 90.06 115 ASN A CA 1
ATOM 922 C C . ASN A 1 115 ? -16.335 9.595 -4.808 1.00 90.06 115 ASN A C 1
ATOM 924 O O . ASN A 1 115 ? -15.706 10.395 -5.492 1.00 90.06 115 ASN A O 1
ATOM 928 N N . ASN A 1 116 ? -15.811 8.444 -4.364 1.00 86.19 116 ASN A N 1
ATOM 929 C CA . ASN A 1 116 ? -14.443 7.947 -4.549 1.00 86.19 116 ASN A CA 1
ATOM 930 C C . ASN A 1 116 ? -13.421 9.008 -5.010 1.00 86.19 116 ASN A C 1
ATOM 932 O O . ASN A 1 116 ? -13.086 9.085 -6.197 1.00 86.19 116 ASN A O 1
ATOM 936 N N . PRO A 1 117 ? -12.833 9.785 -4.083 1.00 83.25 117 PRO A N 1
ATOM 937 C CA . PRO A 1 117 ? -11.930 10.873 -4.447 1.00 83.25 117 PRO A CA 1
ATOM 938 C C . PRO A 1 117 ? -10.591 10.385 -5.035 1.00 83.25 117 PRO A C 1
ATOM 940 O O . PRO A 1 117 ? -9.732 11.215 -5.352 1.00 83.25 117 PRO A O 1
ATOM 943 N N . TYR A 1 118 ? -10.406 9.066 -5.155 1.00 84.38 118 TYR A N 1
ATOM 944 C CA . TYR A 1 118 ? -9.229 8.378 -5.679 1.00 84.38 118 TYR A CA 1
ATOM 945 C C . TYR A 1 118 ? -9.463 7.748 -7.057 1.00 84.38 118 TYR A C 1
ATOM 947 O O . TYR A 1 118 ? -8.575 7.070 -7.562 1.00 84.38 118 TYR A O 1
ATOM 955 N N . GLN A 1 119 ? -10.626 7.949 -7.686 1.00 82.25 119 GLN A N 1
ATOM 956 C CA . GLN A 1 119 ? -10.969 7.314 -8.965 1.00 82.25 119 GLN A CA 1
ATOM 957 C C . GLN A 1 119 ? -9.896 7.521 -10.056 1.00 82.25 119 GLN A C 1
ATOM 959 O O . GLN A 1 119 ? -9.532 6.571 -10.752 1.00 82.25 119 GLN A O 1
ATOM 964 N N . GLY A 1 120 ? -9.316 8.725 -10.139 1.00 79.62 120 GLY A N 1
ATOM 965 C CA . GLY A 1 120 ? -8.246 9.056 -11.091 1.00 79.62 120 GLY A CA 1
ATOM 966 C C . GLY A 1 120 ? -6.889 8.396 -10.812 1.00 79.62 120 GLY A C 1
ATOM 967 O O . GLY A 1 120 ? -6.022 8.405 -11.672 1.00 79.62 120 GLY A O 1
ATOM 968 N N . TRP A 1 121 ? -6.672 7.779 -9.644 1.00 78.62 121 TRP A N 1
ATOM 969 C CA . TRP A 1 121 ? -5.408 7.081 -9.351 1.00 78.62 121 TRP A CA 1
ATOM 970 C C . TRP A 1 121 ? -5.224 5.788 -10.144 1.00 78.62 121 TRP A C 1
ATOM 972 O O . TRP A 1 121 ? -4.118 5.259 -10.212 1.00 78.62 121 TRP A O 1
ATOM 982 N N . SER A 1 122 ? -6.299 5.271 -10.736 1.00 75.69 122 SER A N 1
ATOM 983 C CA . SER A 1 122 ? -6.218 4.132 -11.649 1.00 75.69 122 SER A CA 1
ATOM 984 C C . SER A 1 122 ? -5.457 4.464 -12.940 1.00 75.69 122 SER A C 1
ATOM 986 O O . SER A 1 122 ? -4.945 3.558 -13.597 1.00 75.69 122 SER A O 1
ATOM 988 N N . GLU A 1 123 ? -5.305 5.746 -13.289 1.00 79.38 123 GLU A N 1
ATOM 989 C CA . GLU A 1 123 ? -4.530 6.168 -14.453 1.00 79.38 123 GLU A CA 1
ATOM 990 C C . GLU A 1 123 ? -3.037 5.860 -14.250 1.00 79.38 123 GLU A C 1
ATOM 992 O O . GLU A 1 123 ? -2.320 6.512 -13.493 1.00 79.38 123 GLU A O 1
ATOM 997 N N . GLY A 1 124 ? -2.558 4.813 -14.924 1.00 80.12 124 GLY A N 1
ATOM 998 C CA . GLY A 1 124 ? -1.159 4.376 -14.886 1.00 80.12 124 GLY A CA 1
ATOM 999 C C . GLY A 1 124 ? -0.839 3.301 -13.844 1.00 80.12 124 GLY A C 1
ATOM 1000 O O . GLY A 1 124 ? 0.252 2.726 -13.905 1.00 80.12 124 GLY A O 1
ATOM 1001 N N . ILE A 1 125 ? -1.775 2.971 -12.948 1.00 87.94 125 ILE A N 1
ATOM 1002 C CA . ILE A 1 125 ? -1.635 1.871 -11.986 1.00 87.94 125 ILE A CA 1
ATOM 1003 C C . ILE A 1 125 ? -2.462 0.676 -12.459 1.00 87.94 125 ILE A C 1
ATOM 1005 O O . ILE A 1 125 ? -3.642 0.791 -12.769 1.00 87.94 125 ILE A O 1
ATOM 1009 N N . SER A 1 126 ? -1.839 -0.498 -12.486 1.00 89.12 126 SER A N 1
ATOM 1010 C CA . SER A 1 126 ? -2.485 -1.757 -12.860 1.00 89.12 126 SER A CA 1
ATOM 1011 C C . SER A 1 126 ? -2.406 -2.773 -11.729 1.00 89.12 126 SER A C 1
ATOM 1013 O O . SER A 1 126 ? -1.430 -2.800 -10.980 1.00 89.12 126 SER A O 1
ATOM 1015 N N . VAL A 1 127 ? -3.434 -3.611 -11.609 1.00 90.19 127 VAL A N 1
ATOM 1016 C CA . VAL A 1 127 ? -3.421 -4.753 -10.692 1.00 90.19 127 VAL A CA 1
ATOM 1017 C C . VAL A 1 127 ? -2.874 -5.960 -11.442 1.00 90.19 127 VAL A C 1
ATOM 1019 O O . VAL A 1 127 ? -3.392 -6.315 -12.500 1.00 90.19 127 VAL A O 1
ATOM 1022 N N . VAL A 1 128 ? -1.825 -6.578 -10.906 1.00 91.44 128 VAL A N 1
ATOM 1023 C CA . VAL A 1 128 ? -1.168 -7.747 -11.504 1.00 91.44 128 VAL A CA 1
ATOM 1024 C C . VAL A 1 128 ? -0.901 -8.812 -10.440 1.00 91.44 128 VAL A C 1
ATOM 1026 O O . VAL A 1 128 ? -0.740 -8.465 -9.268 1.00 91.44 128 VAL A O 1
ATOM 1029 N N . PRO A 1 129 ? -0.785 -10.100 -10.808 1.00 92.38 129 PRO A N 1
ATOM 1030 C CA . PRO A 1 129 ? -0.345 -11.123 -9.870 1.00 92.38 129 PRO A CA 1
ATOM 1031 C C . PRO A 1 129 ? 1.006 -10.761 -9.247 1.00 92.38 129 PRO A C 1
ATOM 1033 O O . PRO A 1 129 ? 1.966 -10.430 -9.947 1.00 92.38 129 PRO A O 1
ATOM 1036 N N . ALA A 1 130 ? 1.114 -10.869 -7.923 1.00 89.25 130 ALA A N 1
ATOM 1037 C CA . ALA A 1 130 ? 2.355 -10.541 -7.223 1.00 89.25 130 ALA A CA 1
ATOM 1038 C C . ALA A 1 130 ? 3.532 -11.423 -7.675 1.00 89.25 130 ALA A C 1
ATOM 1040 O O . ALA A 1 130 ? 4.680 -10.995 -7.623 1.00 89.25 130 ALA A O 1
ATOM 1041 N N . SER A 1 131 ? 3.250 -12.633 -8.168 1.00 90.31 131 SER A N 1
ATOM 1042 C CA . SER A 1 131 ? 4.254 -13.570 -8.678 1.00 90.31 131 SER A CA 1
ATOM 1043 C C . SER A 1 131 ? 4.977 -13.092 -9.939 1.00 90.31 131 SER A C 1
ATOM 1045 O O . SER A 1 131 ? 6.068 -13.583 -10.219 1.00 90.31 131 SER A O 1
ATOM 1047 N N . ILE A 1 132 ? 4.397 -12.163 -10.710 1.00 92.12 132 ILE A N 1
ATOM 1048 C CA . ILE A 1 132 ? 4.966 -11.735 -11.997 1.00 92.12 132 ILE A CA 1
ATOM 1049 C C . ILE A 1 132 ? 5.588 -10.339 -11.960 1.00 92.12 132 ILE A C 1
ATOM 1051 O O . ILE A 1 132 ? 6.302 -9.981 -12.892 1.00 92.12 132 ILE A O 1
ATOM 1055 N N . ILE A 1 133 ? 5.369 -9.553 -10.900 1.00 89.69 133 ILE A N 1
ATOM 1056 C CA . ILE A 1 133 ? 5.776 -8.140 -10.879 1.00 89.69 133 ILE A CA 1
ATOM 1057 C C . ILE A 1 133 ? 7.291 -7.959 -11.014 1.00 89.69 133 ILE A C 1
ATOM 1059 O O . ILE A 1 133 ? 7.742 -7.123 -11.790 1.00 89.69 133 ILE A O 1
ATOM 1063 N N . SER A 1 134 ? 8.090 -8.787 -10.335 1.00 88.50 134 SER A N 1
ATOM 1064 C CA . SER A 1 134 ? 9.550 -8.737 -10.448 1.00 88.50 134 SER A CA 1
ATOM 1065 C C . SER A 1 134 ? 10.014 -9.060 -11.865 1.00 88.50 134 SER A C 1
ATOM 1067 O O . SER A 1 134 ? 10.915 -8.401 -12.371 1.00 88.50 134 SER A O 1
ATOM 1069 N N . LYS A 1 135 ? 9.372 -10.033 -12.526 1.00 91.88 135 LYS A N 1
ATOM 1070 C CA . LYS A 1 135 ? 9.673 -10.388 -13.916 1.00 91.88 135 LYS A CA 1
ATOM 1071 C C . LYS A 1 135 ? 9.339 -9.234 -14.861 1.00 91.88 135 LYS A C 1
ATOM 1073 O O . LYS A 1 135 ? 10.182 -8.871 -15.670 1.00 91.88 135 LYS A O 1
ATOM 1078 N N . MET A 1 136 ? 8.163 -8.622 -14.708 1.00 90.81 136 MET A N 1
ATOM 1079 C CA . MET A 1 136 ? 7.765 -7.455 -15.503 1.00 90.81 136 MET A CA 1
ATOM 1080 C C . MET A 1 136 ? 8.772 -6.309 -15.368 1.00 90.81 136 MET A C 1
ATOM 1082 O O . MET A 1 136 ? 9.210 -5.761 -16.375 1.00 90.81 136 MET A O 1
ATOM 1086 N N . ILE A 1 137 ? 9.192 -6.007 -14.133 1.00 90.25 137 ILE A N 1
ATOM 1087 C CA . ILE A 1 137 ? 10.161 -4.938 -13.869 1.00 90.25 137 ILE A CA 1
ATOM 1088 C C . ILE A 1 137 ? 11.502 -5.216 -14.550 1.00 90.25 137 ILE A C 1
ATOM 1090 O O . ILE A 1 137 ? 12.070 -4.322 -15.177 1.00 90.25 137 ILE A O 1
ATOM 1094 N N . GLN A 1 138 ? 11.999 -6.450 -14.449 1.00 90.88 138 GLN A N 1
ATOM 1095 C CA . GLN A 1 138 ? 13.264 -6.852 -15.066 1.00 90.88 138 GLN A CA 1
ATOM 1096 C C . GLN A 1 138 ? 13.207 -6.805 -16.595 1.00 90.88 138 GLN A C 1
ATOM 1098 O O . GLN A 1 138 ? 14.135 -6.303 -17.221 1.00 90.88 138 GLN A O 1
ATOM 1103 N N . GLU A 1 139 ? 12.116 -7.269 -17.204 1.00 92.00 139 GLU A N 1
ATOM 1104 C CA . GLU A 1 139 ? 11.940 -7.201 -18.659 1.00 92.00 139 GLU A CA 1
ATOM 1105 C C . GLU A 1 139 ? 11.938 -5.756 -19.174 1.00 92.00 139 GLU A C 1
ATOM 1107 O O . GLU A 1 139 ? 12.561 -5.473 -20.196 1.00 92.00 139 GLU A O 1
ATOM 1112 N N . ASP A 1 140 ? 11.284 -4.831 -18.464 1.00 89.38 140 ASP A N 1
ATOM 1113 C CA . ASP A 1 140 ? 11.300 -3.406 -18.812 1.00 89.38 140 ASP A CA 1
ATOM 1114 C C . ASP A 1 140 ? 12.707 -2.795 -18.683 1.00 89.38 140 ASP A C 1
ATOM 1116 O O . ASP A 1 140 ? 13.112 -2.005 -19.537 1.00 89.38 140 ASP A O 1
ATOM 1120 N N . ILE A 1 141 ? 13.484 -3.193 -17.667 1.00 91.06 141 ILE A N 1
ATOM 1121 C CA . ILE A 1 141 ? 14.883 -2.760 -17.506 1.00 91.06 141 ILE A CA 1
ATOM 1122 C C . ILE A 1 141 ? 15.744 -3.254 -18.674 1.00 91.06 141 ILE A C 1
ATOM 1124 O O . ILE A 1 141 ? 16.482 -2.462 -19.258 1.00 91.06 141 ILE A O 1
ATOM 1128 N N . ILE A 1 142 ? 15.633 -4.536 -19.036 1.00 92.50 142 ILE A N 1
ATOM 1129 C CA . ILE A 1 142 ? 16.399 -5.131 -20.141 1.00 92.50 142 ILE A CA 1
ATOM 1130 C C . ILE A 1 142 ? 16.066 -4.421 -21.457 1.00 92.50 142 ILE A C 1
ATOM 1132 O O . ILE A 1 142 ? 16.974 -3.963 -22.149 1.00 92.50 142 ILE A O 1
ATOM 1136 N N . ARG A 1 143 ? 14.775 -4.234 -21.766 1.00 91.62 143 ARG A N 1
ATOM 1137 C CA . ARG A 1 143 ? 14.335 -3.505 -22.969 1.00 91.62 143 ARG A CA 1
ATOM 1138 C C . ARG A 1 143 ? 14.907 -2.088 -23.030 1.00 91.62 143 ARG A C 1
ATOM 1140 O O . ARG A 1 143 ? 15.364 -1.652 -24.085 1.00 91.62 143 ARG A O 1
ATOM 1147 N N . ALA A 1 144 ? 14.896 -1.365 -21.909 1.00 90.06 144 ALA A N 1
ATOM 1148 C CA . ALA A 1 144 ? 15.444 -0.013 -21.845 1.00 90.06 144 ALA A CA 1
ATOM 1149 C C . ALA A 1 144 ? 16.964 0.010 -22.090 1.00 90.06 144 ALA A C 1
ATOM 1151 O O . ALA A 1 144 ? 17.458 0.881 -22.806 1.00 90.06 144 ALA A O 1
ATOM 1152 N N . GLN A 1 145 ? 17.701 -0.962 -21.543 1.00 91.69 145 GLN A N 1
ATOM 1153 C CA . GLN A 1 145 ? 19.144 -1.102 -21.765 1.00 91.69 145 GLN A CA 1
ATOM 1154 C C . GLN A 1 145 ? 19.474 -1.436 -23.225 1.00 91.69 145 GLN A C 1
ATOM 1156 O O . GLN A 1 145 ? 20.405 -0.862 -23.793 1.00 91.69 145 GLN A O 1
ATOM 1161 N N . GLU A 1 146 ? 18.706 -2.328 -23.851 1.00 93.44 146 GLU A N 1
ATOM 1162 C CA . GLU A 1 146 ? 18.872 -2.687 -25.261 1.00 93.44 146 GLU A CA 1
ATOM 1163 C C . GLU A 1 146 ? 18.643 -1.486 -26.186 1.00 93.44 146 GLU A C 1
ATOM 1165 O O . GLU A 1 146 ? 19.463 -1.224 -27.071 1.00 93.44 146 GLU A O 1
ATOM 1170 N N . GLU A 1 147 ? 17.578 -0.712 -25.955 1.00 92.62 147 GLU A N 1
ATOM 1171 C CA . GLU A 1 147 ? 17.283 0.484 -26.750 1.00 92.62 147 GLU A CA 1
ATOM 1172 C C . GLU A 1 147 ? 18.337 1.579 -26.536 1.00 92.62 147 GLU A C 1
ATOM 1174 O O . GLU A 1 147 ? 18.805 2.185 -27.502 1.00 92.62 147 GLU A O 1
ATOM 1179 N N . GLN A 1 148 ? 18.805 1.784 -25.301 1.00 92.62 148 GLN A N 1
ATOM 1180 C CA . GLN A 1 148 ? 19.910 2.705 -25.026 1.00 92.62 148 GLN A CA 1
ATOM 1181 C C . GLN A 1 148 ? 21.192 2.278 -25.761 1.00 92.62 148 GLN A C 1
ATOM 1183 O O . GLN A 1 148 ? 21.871 3.109 -26.369 1.00 92.62 148 GLN A O 1
ATOM 1188 N N . GLY A 1 149 ? 21.498 0.977 -25.769 1.00 94.00 149 GLY A N 1
ATOM 1189 C CA . GLY A 1 149 ? 22.620 0.422 -26.523 1.00 94.00 149 GLY A CA 1
ATOM 1190 C C . GLY A 1 149 ? 22.471 0.616 -28.034 1.00 94.00 149 GLY A C 1
ATOM 1191 O O . GLY A 1 149 ? 23.446 0.928 -28.721 1.00 94.00 149 GLY A O 1
ATOM 1192 N N . ARG A 1 150 ? 21.255 0.477 -28.570 1.00 94.50 150 ARG A N 1
ATOM 1193 C CA . ARG A 1 150 ? 20.953 0.733 -29.983 1.00 94.50 150 ARG A CA 1
ATOM 1194 C C . ARG A 1 150 ? 21.156 2.204 -30.349 1.00 94.50 150 ARG A C 1
ATOM 1196 O O . ARG A 1 150 ? 21.815 2.485 -31.351 1.00 94.50 150 ARG A O 1
ATOM 1203 N N . LEU A 1 151 ? 20.634 3.127 -29.541 1.00 94.31 151 LEU A N 1
ATOM 1204 C CA . LEU A 1 151 ? 20.792 4.570 -29.742 1.00 94.31 151 LEU A CA 1
ATOM 1205 C C . LEU A 1 151 ? 22.267 4.980 -29.730 1.00 94.31 151 LEU A C 1
ATOM 1207 O O . LEU A 1 151 ? 22.704 5.710 -30.619 1.00 94.31 151 LEU A O 1
ATOM 1211 N N . TYR A 1 152 ? 23.047 4.436 -28.795 1.00 94.31 152 TYR A N 1
ATOM 1212 C CA . TYR A 1 152 ? 24.486 4.684 -28.715 1.00 94.31 152 TYR A CA 1
ATOM 1213 C C . TYR A 1 152 ? 25.223 4.280 -30.002 1.00 94.31 152 TYR A C 1
ATOM 1215 O O . TYR A 1 152 ? 25.993 5.065 -30.552 1.00 94.31 152 TYR A O 1
ATOM 1223 N N . ARG A 1 153 ? 24.935 3.089 -30.548 1.00 94.75 153 ARG A N 1
ATOM 1224 C CA . ARG A 1 153 ? 25.541 2.628 -31.814 1.00 94.75 153 ARG A CA 1
ATOM 1225 C C . ARG A 1 153 ? 25.182 3.532 -32.994 1.00 94.75 153 ARG A C 1
ATOM 1227 O O . ARG A 1 153 ? 26.035 3.804 -33.836 1.00 94.75 153 ARG A O 1
ATOM 1234 N N . ILE A 1 154 ? 23.934 4.001 -33.064 1.00 94.56 154 ILE A N 1
ATOM 1235 C CA . ILE A 1 154 ? 23.494 4.943 -34.105 1.00 94.56 154 ILE A CA 1
ATOM 1236 C C . ILE A 1 154 ? 24.260 6.265 -33.981 1.00 94.56 154 ILE A C 1
ATOM 1238 O O . ILE A 1 154 ? 24.691 6.828 -34.987 1.00 94.56 154 ILE A O 1
ATOM 1242 N N . GLU A 1 155 ? 24.456 6.762 -32.761 1.00 93.88 155 GLU A N 1
ATOM 1243 C CA . GLU A 1 155 ? 25.200 7.995 -32.516 1.00 93.88 155 GLU A CA 1
ATOM 1244 C C . GLU A 1 155 ? 26.682 7.863 -32.902 1.00 93.88 155 GLU A C 1
ATOM 1246 O O . GLU A 1 155 ? 27.223 8.747 -33.568 1.00 93.88 155 GLU A O 1
ATOM 1251 N N . GLU A 1 156 ? 27.331 6.742 -32.572 1.00 94.12 156 GLU A N 1
ATOM 1252 C CA . GLU A 1 156 ? 28.702 6.462 -33.016 1.00 94.12 156 GLU A CA 1
ATOM 1253 C C . GLU A 1 156 ? 28.821 6.410 -34.542 1.00 94.12 156 GLU A C 1
ATOM 1255 O O . GLU A 1 156 ? 29.754 6.981 -35.110 1.00 94.12 156 GLU A O 1
ATOM 1260 N N . GLN A 1 157 ? 27.877 5.749 -35.220 1.00 93.25 157 GLN A N 1
ATOM 1261 C CA . GLN A 1 157 ? 27.851 5.694 -36.683 1.00 93.25 157 GLN A CA 1
ATOM 1262 C C . GLN A 1 157 ? 27.698 7.090 -37.294 1.00 93.25 157 GLN A C 1
ATOM 1264 O O . GLN A 1 157 ? 28.412 7.420 -38.241 1.00 93.25 157 GLN A O 1
ATOM 1269 N N . ARG A 1 158 ? 26.827 7.936 -36.726 1.00 92.69 158 ARG A N 1
ATOM 1270 C CA . ARG A 1 158 ? 26.665 9.335 -37.154 1.00 92.69 158 ARG A CA 1
ATOM 1271 C C . ARG A 1 158 ? 27.947 10.144 -36.959 1.00 92.69 158 ARG A C 1
ATOM 1273 O O . ARG A 1 158 ? 28.361 10.829 -37.889 1.00 92.69 158 ARG A O 1
ATOM 1280 N N . LYS A 1 159 ? 28.615 10.015 -35.806 1.00 93.50 159 LYS A N 1
ATOM 1281 C CA . LYS A 1 159 ? 29.898 10.691 -35.532 1.00 93.50 159 LYS A CA 1
ATOM 1282 C C . LYS A 1 159 ? 30.989 10.268 -36.516 1.00 93.50 159 LYS A C 1
ATOM 1284 O O . LYS A 1 159 ? 31.679 11.128 -37.057 1.00 93.50 159 LYS A O 1
ATOM 1289 N N . LYS A 1 160 ? 31.118 8.965 -36.794 1.00 93.38 160 LYS A N 1
ATOM 1290 C CA . LYS A 1 160 ? 32.077 8.443 -37.784 1.00 93.38 160 LYS A CA 1
ATOM 1291 C C . LYS A 1 160 ? 31.776 8.960 -39.191 1.00 93.38 160 LYS A C 1
ATOM 1293 O O . LYS A 1 160 ? 32.687 9.411 -39.878 1.00 93.38 160 LYS A O 1
ATOM 1298 N N . ALA A 1 161 ? 30.510 8.946 -39.607 1.00 91.31 161 ALA A N 1
ATOM 1299 C CA . ALA A 1 161 ? 30.102 9.469 -40.909 1.00 91.31 161 ALA A CA 1
ATOM 1300 C C . ALA A 1 161 ? 30.397 10.972 -41.047 1.00 91.31 161 ALA A C 1
ATOM 1302 O O . ALA A 1 161 ? 30.882 11.412 -42.087 1.00 91.31 161 ALA A O 1
ATOM 1303 N N . GLU A 1 162 ? 30.166 11.757 -39.993 1.00 90.81 162 GLU A N 1
ATOM 1304 C CA . GLU A 1 162 ? 30.468 13.188 -39.991 1.00 90.81 162 GLU A CA 1
ATOM 1305 C C . GLU A 1 162 ? 31.977 13.470 -40.034 1.00 90.81 162 GLU A C 1
ATOM 1307 O O . GLU A 1 162 ? 32.407 14.369 -40.754 1.00 90.81 162 GLU A O 1
ATOM 1312 N N . GLN A 1 163 ? 32.792 12.686 -39.319 1.00 90.69 163 GLN A N 1
ATOM 1313 C CA . GLN A 1 163 ? 34.253 12.782 -39.400 1.00 90.69 163 GLN A CA 1
ATOM 1314 C C . GLN A 1 163 ? 34.766 12.471 -40.808 1.00 90.69 163 GLN A C 1
ATOM 1316 O O . GLN A 1 163 ? 35.582 13.223 -41.332 1.00 90.69 163 GLN A O 1
ATOM 1321 N N . ILE A 1 164 ? 34.249 11.414 -41.443 1.00 91.06 164 ILE A N 1
ATOM 1322 C CA . ILE A 1 164 ? 34.602 11.065 -42.826 1.00 91.06 164 ILE A CA 1
ATOM 1323 C C . ILE A 1 164 ? 34.191 12.188 -43.785 1.00 91.06 164 ILE A C 1
ATOM 1325 O O . ILE A 1 164 ? 34.966 12.537 -44.670 1.00 91.06 164 ILE A O 1
ATOM 1329 N N . ARG A 1 165 ? 33.003 12.782 -43.606 1.00 89.06 165 ARG A N 1
ATOM 1330 C CA . ARG A 1 165 ? 32.551 13.908 -44.437 1.00 89.06 165 ARG A CA 1
ATOM 1331 C C . ARG A 1 165 ? 33.486 15.114 -44.308 1.00 89.06 165 ARG A C 1
ATOM 1333 O O . ARG A 1 165 ? 33.939 15.621 -45.323 1.00 89.06 165 ARG A O 1
ATOM 1340 N N . LYS A 1 166 ? 33.832 15.514 -43.079 1.00 88.69 166 LYS A N 1
ATOM 1341 C CA . LYS A 1 166 ? 34.762 16.630 -42.821 1.00 88.69 166 LYS A CA 1
ATOM 1342 C C . LYS A 1 166 ? 36.169 16.365 -43.363 1.00 88.69 166 LYS A C 1
ATOM 1344 O O . LYS A 1 166 ? 36.817 17.292 -43.830 1.00 88.69 166 LYS A O 1
ATOM 1349 N N . ALA A 1 167 ? 36.647 15.120 -43.295 1.00 86.75 167 ALA A N 1
ATOM 1350 C CA . ALA A 1 167 ? 37.946 14.742 -43.850 1.00 86.75 167 ALA A CA 1
ATOM 1351 C C . ALA A 1 167 ? 37.964 14.858 -45.382 1.00 86.75 167 ALA A C 1
ATOM 1353 O O . ALA A 1 167 ? 38.880 15.463 -45.924 1.00 86.75 167 ALA A O 1
ATOM 1354 N N . LYS A 1 168 ? 36.918 14.365 -46.061 1.00 84.44 168 LYS A N 1
ATOM 1355 C CA . LYS A 1 168 ? 36.773 14.494 -47.521 1.00 84.44 168 LYS A CA 1
ATOM 1356 C C . LYS A 1 168 ? 36.652 15.944 -47.979 1.00 84.44 168 LYS A C 1
ATOM 1358 O O . LYS A 1 168 ? 37.303 16.323 -48.939 1.00 84.44 168 LYS A O 1
ATOM 1363 N N . GLU A 1 169 ? 35.859 16.752 -47.272 1.00 80.81 169 GLU A N 1
ATOM 1364 C CA . GLU A 1 169 ? 35.771 18.192 -47.540 1.00 80.81 169 GLU A CA 1
ATOM 1365 C C . GLU A 1 169 ? 37.155 18.843 -47.411 1.00 80.81 169 GLU A C 1
ATOM 1367 O O . GLU A 1 169 ? 37.527 19.652 -48.243 1.00 80.81 169 GLU A O 1
ATOM 1372 N N . LYS A 1 170 ? 37.968 18.467 -46.418 1.00 76.75 170 LYS A N 1
ATOM 1373 C CA . LYS A 1 170 ? 39.306 19.045 -46.252 1.00 76.75 170 LYS A CA 1
ATOM 1374 C C . LYS A 1 170 ? 40.286 18.654 -47.371 1.00 76.75 170 LYS A C 1
ATOM 1376 O O . LYS A 1 170 ? 41.072 19.499 -47.775 1.00 76.75 170 LYS A O 1
ATOM 1381 N N . GLU A 1 171 ? 40.220 17.420 -47.871 1.00 71.00 171 GLU A N 1
ATOM 1382 C CA . GLU A 1 171 ? 41.042 16.949 -49.001 1.00 71.00 171 GLU A CA 1
ATOM 1383 C C . GLU A 1 171 ? 40.651 17.589 -50.346 1.00 71.00 171 GLU A C 1
ATOM 1385 O O . GLU A 1 171 ? 41.493 17.703 -51.224 1.00 71.00 171 GLU A O 1
ATOM 1390 N N . GLU A 1 172 ? 39.399 18.027 -50.526 1.00 67.94 172 GLU A N 1
ATOM 1391 C CA . GLU A 1 172 ? 38.955 18.723 -51.750 1.00 67.94 172 GLU A CA 1
ATOM 1392 C C . GLU A 1 172 ? 39.393 20.200 -51.825 1.00 67.94 172 GLU A C 1
ATOM 1394 O O . GLU A 1 172 ? 39.315 20.803 -52.896 1.00 67.94 172 GLU A O 1
ATOM 1399 N N . TYR A 1 173 ? 39.836 20.791 -50.710 1.00 57.75 173 TYR A N 1
ATOM 1400 C CA . TYR A 1 173 ? 40.256 22.198 -50.617 1.00 57.75 173 TYR A CA 1
ATOM 1401 C C . TYR A 1 173 ? 41.780 22.389 -50.419 1.00 57.75 173 TYR A C 1
ATOM 1403 O O . TYR A 1 173 ? 42.213 23.532 -50.243 1.00 57.75 173 TYR A O 1
ATOM 1411 N N . GLU A 1 174 ? 42.580 21.314 -50.461 1.00 51.97 174 GLU A N 1
ATOM 1412 C CA . GLU A 1 174 ? 44.061 21.326 -50.526 1.00 51.97 174 GLU A CA 1
ATOM 1413 C C . GLU A 1 174 ? 44.559 21.019 -51.949 1.00 51.97 174 GLU A C 1
ATOM 1415 O O . GLU A 1 174 ? 45.533 21.683 -52.376 1.00 51.97 174 GLU A O 1
#

Sequence (174 aa):
MKKLPGSLEIKLHEKLSKSDILNILAEQMTMLEETFGIQEFKMFSYLECYIGDRKQALYYRSRNSAVATFKLKGLESPVNTAKLISKENGQRIVSFDKELDIDRISATVRNIQNNNPYQGWSEGISVVPASIISKMIQEDIIRAQEEQGRLYRIEEQRKKAEQIRKAKEKEEYE

pLDDT: mean 79.29, std 13.63, range [34.88, 94.75]

Foldseek 3Di:
DPDDPDDPQPDCQDDDDPVVVVVSVLVVQCCCCVVPVDPDDDDWADRQDDDPNFGKFKAQQVVLDTDGDDPDPCNPDDDQPQWDWDADPNDTDTGGDSDDPVVVVVVVVVCCVPPVPCPVVVVRIDIDGPVCSVVSSVVVVVVVVVVVVVVVVVVVVVVVVVVVVVVVVVVVVD

Radius of gyration: 27.98 Å; chains: 1; bounding box: 64×45×91 Å

Organism: NCBI:txid286783

Secondary structure (DSSP, 8-state):
--PPTT-------S---HHHHHHHHHHHHHHHHHHH--------S-S-EEETTEEEEEEEGGGTEE------GGGSS----SEEEEEETTEEEEEE--S--HHHHHHHHHHHHHH-TTGGGGTTEEEEETTTHHHHHHHHHHHHHHHHHHHHHHHHHHHHHHHHHHHHHHHHT-